Protein AF-A0A0M8U5S6-F1 (afdb_monomer_lite)

Radius of gyration: 46.28 Å; chains: 1; bounding box: 112×30×116 Å

pLDDT: mean 74.22, std 9.89, range [42.56, 90.75]

Secondary structure (DSSP, 8-state):
---SSHHHHHHHHHHHHHHHHHHHHHHHHHHHHHHHHHHHHHHHHHHHHHHHHHHHHHHHHHHHHHHHHHHHHHHHHHHHHHHHHHHHHHHHHHHHHHHHHHTTS---HHHHHHHHHHHHHHHHHHHHHHHHHHHHS-HHHHHHHHHHHHHHHHHHHHHHHHHHHTT-

Foldseek 3Di:
DDDDDPVVVVVVVVVVCCVPVVVVVVVVVVVVVVVVVVVVVVVVVVVVVVVVVVVVVVVVVVVVVVVVVVVVVLVVLLVVLVVQLVVLLVQLVVLLVVLVVCLVDPDDPVRLVVSLVSNVVSLVSNVVSLVSCVVSNDPVVSVVSVVSSVVSVVSSVVSNVVSVVVVD

Sequence (168 aa):
MTSMDFEGIGALSAAVVAAVAIPASVLVGRWQMKAALRTAEATSEAGLAQAESAYRAALDAVRAQANAAHLQWRRGIQRDAYASFLLAANRVQELGEGFVRDNESDLSPETIRAGKNALDDALVSLKAAQTVIELEGPDDVAAPAAGMTDAAQMIGYQLGKQATYERA

Structure (mmCIF, N/CA/C/O backbone):
data_AF-A0A0M8U5S6-F1
#
_entry.id   AF-A0A0M8U5S6-F1
#
loop_
_atom_site.group_PDB
_atom_site.id
_atom_site.type_symbol
_atom_site.label_atom_id
_atom_site.label_alt_id
_atom_site.label_comp_id
_atom_site.label_asym_id
_atom_site.label_entity_id
_atom_site.label_seq_id
_atom_site.pdbx_PDB_ins_code
_atom_site.Cartn_x
_atom_site.Cartn_y
_atom_site.Cartn_z
_atom_site.occupancy
_atom_site.B_iso_or_equiv
_atom_site.auth_seq_id
_atom_site.auth_comp_id
_atom_site.auth_asym_id
_atom_site.auth_atom_id
_atom_site.pdbx_PDB_model_num
ATOM 1 N N . MET A 1 1 ? 80.804 19.196 -73.120 1.00 42.56 1 MET A N 1
ATOM 2 C CA . MET A 1 1 ? 79.809 19.405 -72.047 1.00 42.56 1 MET A CA 1
ATOM 3 C C . MET A 1 1 ? 78.539 18.685 -72.453 1.00 42.56 1 MET A C 1
ATOM 5 O O . MET A 1 1 ? 77.875 19.097 -73.388 1.00 42.56 1 MET A O 1
ATOM 9 N N . THR A 1 2 ? 78.311 17.532 -71.836 1.00 53.59 2 THR A N 1
ATOM 10 C CA . THR A 1 2 ? 77.224 16.577 -72.081 1.00 53.59 2 THR A CA 1
ATOM 11 C C . THR A 1 2 ? 75.973 17.008 -71.315 1.00 53.59 2 THR A C 1
ATOM 13 O O . THR A 1 2 ? 75.875 16.720 -70.125 1.00 53.59 2 THR A O 1
ATOM 16 N N . SER A 1 3 ? 75.042 17.723 -71.952 1.00 53.41 3 SER A N 1
ATOM 17 C CA . SER A 1 3 ? 73.782 18.125 -71.296 1.00 53.41 3 SER A CA 1
ATOM 18 C C . SER A 1 3 ? 72.509 17.785 -72.077 1.00 53.41 3 SER A C 1
ATOM 20 O O . SER A 1 3 ? 71.466 18.361 -71.800 1.00 53.41 3 SER A O 1
ATOM 22 N N . MET A 1 4 ? 72.550 16.848 -73.022 1.00 56.19 4 MET A N 1
ATOM 23 C CA . MET A 1 4 ? 71.335 16.348 -73.674 1.00 56.19 4 MET A CA 1
ATOM 24 C C . MET A 1 4 ? 71.328 14.818 -73.650 1.00 56.19 4 MET A C 1
ATOM 26 O O . MET A 1 4 ? 72.192 14.206 -74.270 1.00 56.19 4 MET A O 1
ATOM 30 N N . ASP A 1 5 ? 70.437 14.261 -72.805 1.00 56.31 5 ASP A N 1
ATOM 31 C CA . ASP A 1 5 ? 69.574 13.074 -73.049 1.00 56.31 5 ASP A CA 1
ATOM 32 C C . ASP A 1 5 ? 69.134 12.284 -71.796 1.00 56.31 5 ASP A C 1
ATOM 34 O O . ASP A 1 5 ? 68.377 11.325 -71.903 1.00 56.31 5 ASP A O 1
ATOM 38 N N . PHE A 1 6 ? 69.475 12.718 -70.579 1.00 53.69 6 PHE A N 1
ATOM 39 C CA . PHE A 1 6 ? 68.838 12.174 -69.361 1.00 53.69 6 PHE A CA 1
ATOM 40 C C . PHE A 1 6 ? 67.554 12.918 -68.975 1.00 53.69 6 PHE A C 1
ATOM 42 O O . PHE A 1 6 ? 66.635 12.332 -68.406 1.00 53.69 6 PHE A O 1
ATOM 49 N N . GLU A 1 7 ? 67.460 14.195 -69.343 1.00 57.41 7 GLU A N 1
ATOM 50 C CA . GLU A 1 7 ? 66.312 15.054 -69.047 1.00 57.41 7 GLU A CA 1
ATOM 51 C C . GLU A 1 7 ? 65.086 14.686 -69.905 1.00 57.41 7 GLU A C 1
ATOM 53 O O . GLU A 1 7 ? 63.973 14.620 -69.392 1.00 57.41 7 GLU A O 1
ATOM 58 N N . GLY A 1 8 ? 65.290 14.318 -71.179 1.00 57.50 8 GLY A N 1
ATOM 59 C CA . GLY A 1 8 ? 64.224 13.859 -72.081 1.00 57.50 8 GLY A CA 1
ATOM 60 C C . GLY A 1 8 ? 63.677 12.466 -71.741 1.00 57.50 8 GLY A C 1
ATOM 61 O O . GLY A 1 8 ? 62.464 12.267 -71.737 1.00 57.50 8 GLY A O 1
ATOM 62 N N . ILE A 1 9 ? 64.544 11.507 -71.388 1.00 60.16 9 ILE A N 1
ATOM 63 C CA . ILE A 1 9 ? 64.134 10.152 -70.965 1.00 60.16 9 ILE A CA 1
ATOM 64 C C . ILE A 1 9 ? 63.474 10.192 -69.575 1.00 60.16 9 ILE A C 1
ATOM 66 O O . ILE A 1 9 ? 62.472 9.508 -69.335 1.00 60.16 9 ILE A O 1
ATOM 70 N N . GLY A 1 10 ? 63.979 11.039 -68.672 1.00 61.59 10 GLY A N 1
ATOM 71 C CA . GLY A 1 10 ? 63.354 11.322 -67.379 1.00 61.59 10 GLY A CA 1
ATOM 72 C C . GLY A 1 10 ? 61.971 11.961 -67.528 1.00 61.59 10 GLY A C 1
ATOM 73 O O . GLY A 1 10 ? 61.021 11.522 -66.885 1.00 61.59 10 GLY A O 1
ATOM 74 N N . ALA A 1 11 ? 61.817 12.925 -68.438 1.00 65.94 11 ALA A N 1
ATOM 75 C CA . ALA A 1 11 ? 60.528 13.551 -68.723 1.00 65.94 11 ALA A CA 1
ATOM 76 C C . ALA A 1 11 ? 59.522 12.572 -69.353 1.00 65.94 11 ALA A C 1
ATOM 78 O O . ALA A 1 11 ? 58.352 12.569 -68.972 1.00 65.94 11 ALA A O 1
ATOM 79 N N . LEU A 1 12 ? 59.963 11.705 -70.273 1.00 65.75 12 LEU A N 1
ATOM 80 C CA . LEU A 1 12 ? 59.086 10.734 -70.934 1.00 65.75 12 LEU A CA 1
ATOM 81 C C . LEU A 1 12 ? 58.602 9.644 -69.964 1.00 65.75 12 LEU A C 1
ATOM 83 O O . LEU A 1 12 ? 57.419 9.305 -69.939 1.00 65.75 12 LEU A O 1
ATOM 87 N N . SER A 1 13 ? 59.502 9.124 -69.125 1.00 65.25 13 SER A N 1
ATOM 88 C CA . SER A 1 13 ? 59.155 8.143 -68.088 1.00 65.25 13 SER A CA 1
ATOM 89 C C . SER A 1 13 ? 58.260 8.748 -67.002 1.00 65.25 13 SER A C 1
ATOM 91 O O . SER A 1 13 ? 57.258 8.135 -66.630 1.00 65.25 13 SER A O 1
ATOM 93 N N . ALA A 1 14 ? 58.537 9.980 -66.563 1.00 67.75 14 ALA A N 1
ATOM 94 C CA . ALA A 1 14 ? 57.676 10.712 -65.638 1.00 67.75 14 ALA A CA 1
ATOM 95 C C . ALA A 1 14 ? 56.281 10.980 -66.227 1.00 67.75 14 ALA A C 1
ATOM 97 O O . ALA A 1 14 ? 55.286 10.822 -65.523 1.00 67.75 14 ALA A O 1
ATOM 98 N N . ALA A 1 15 ? 56.185 11.318 -67.517 1.00 67.44 15 ALA A N 1
ATOM 99 C CA . ALA A 1 15 ? 54.909 11.541 -68.193 1.00 67.44 15 ALA A CA 1
ATOM 100 C C . ALA A 1 15 ? 54.061 10.263 -68.274 1.00 67.44 15 ALA A C 1
ATOM 102 O O . ALA A 1 15 ? 52.860 10.313 -68.017 1.00 67.44 15 ALA A O 1
ATOM 103 N N . VAL A 1 16 ? 54.669 9.108 -68.563 1.00 65.81 16 VAL A N 1
ATOM 104 C CA . VAL A 1 16 ? 53.962 7.815 -68.596 1.00 65.81 16 VAL A CA 1
ATOM 105 C C . VAL A 1 16 ? 53.507 7.395 -67.197 1.00 65.81 16 VAL A C 1
ATOM 107 O O . VAL A 1 16 ? 52.360 6.986 -67.018 1.00 65.81 16 VAL A O 1
ATOM 110 N N . VAL A 1 17 ? 54.368 7.541 -66.185 1.00 70.75 17 VAL A N 1
ATOM 111 C CA . VAL A 1 17 ? 54.007 7.236 -64.794 1.00 70.75 17 VAL A CA 1
ATOM 112 C C . VAL A 1 17 ? 52.894 8.162 -64.313 1.00 70.75 17 VAL A C 1
ATOM 114 O O . VAL A 1 17 ? 51.928 7.678 -63.734 1.00 70.75 17 VAL A O 1
ATOM 117 N N . ALA A 1 18 ? 52.959 9.463 -64.600 1.00 68.25 18 ALA A N 1
ATOM 118 C CA . ALA A 1 18 ? 51.895 10.405 -64.258 1.00 68.25 18 ALA A CA 1
ATOM 119 C C . ALA A 1 18 ? 50.582 10.077 -64.990 1.00 68.25 18 ALA A C 1
ATOM 121 O O . ALA A 1 18 ? 49.519 10.071 -64.368 1.00 68.25 18 ALA A O 1
ATOM 122 N N . ALA A 1 19 ? 50.651 9.723 -66.278 1.00 66.19 19 ALA A N 1
ATOM 123 C CA . ALA A 1 19 ? 49.487 9.355 -67.081 1.00 66.19 19 ALA A CA 1
ATOM 124 C C . ALA A 1 19 ? 48.769 8.096 -66.570 1.00 66.19 19 ALA A C 1
ATOM 126 O O . ALA A 1 19 ? 47.569 7.964 -66.788 1.00 66.19 19 ALA A O 1
ATOM 127 N N . VAL A 1 20 ? 49.463 7.192 -65.871 1.00 73.00 20 VAL A N 1
ATOM 128 C CA . VAL A 1 20 ? 48.866 5.975 -65.289 1.00 73.00 20 VAL A CA 1
ATOM 129 C C . VAL A 1 20 ? 48.524 6.155 -63.805 1.00 73.00 20 VAL A C 1
ATOM 131 O O . VAL A 1 20 ? 47.447 5.752 -63.363 1.00 73.00 20 VAL A O 1
ATOM 134 N N . ALA A 1 21 ? 49.396 6.797 -63.028 1.00 62.81 21 ALA A N 1
ATOM 135 C CA . ALA A 1 21 ? 49.229 6.976 -61.588 1.00 62.81 21 ALA A CA 1
ATOM 136 C C . ALA A 1 21 ? 48.090 7.944 -61.241 1.00 62.81 21 ALA A C 1
ATOM 138 O O . ALA A 1 21 ? 47.370 7.711 -60.268 1.00 62.81 21 ALA A O 1
ATOM 139 N N . ILE A 1 22 ? 47.875 9.000 -62.035 1.00 71.25 22 ILE A N 1
ATOM 140 C CA . ILE A 1 22 ? 46.788 9.959 -61.792 1.00 71.25 22 ILE A CA 1
ATOM 141 C C . ILE A 1 22 ? 45.413 9.285 -61.991 1.00 71.25 22 ILE A C 1
ATOM 143 O O . ILE A 1 22 ? 44.611 9.310 -61.057 1.00 71.25 22 ILE A O 1
ATOM 147 N N . PRO A 1 23 ? 45.116 8.591 -63.110 1.00 73.44 23 PRO A N 1
ATOM 148 C CA . PRO A 1 23 ? 43.849 7.870 -63.245 1.00 73.44 23 PRO A CA 1
ATOM 149 C C . PRO A 1 23 ? 43.681 6.737 -62.231 1.00 73.44 23 PRO A C 1
ATOM 151 O O . PRO A 1 23 ? 42.589 6.563 -61.690 1.00 73.44 23 PRO A O 1
ATOM 154 N N . ALA A 1 24 ? 44.751 5.986 -61.940 1.00 70.81 24 ALA A N 1
ATOM 155 C CA . ALA A 1 24 ? 44.702 4.888 -60.978 1.00 70.81 24 AL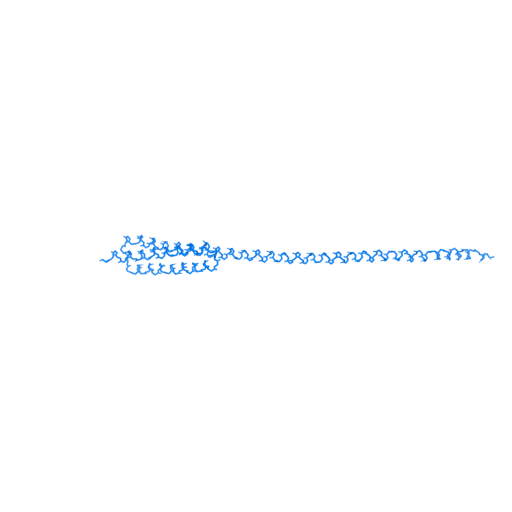A A CA 1
ATOM 156 C C . ALA A 1 24 ? 44.387 5.384 -59.555 1.00 70.81 24 ALA A C 1
ATOM 158 O O . ALA A 1 24 ? 43.527 4.814 -58.884 1.00 70.81 24 ALA A O 1
ATOM 159 N N . SER A 1 25 ? 45.017 6.476 -59.111 1.00 69.56 25 SER A N 1
ATOM 160 C CA . SER A 1 25 ? 44.760 7.072 -57.792 1.00 69.56 25 SER A CA 1
ATOM 161 C C . SER A 1 25 ? 43.354 7.667 -57.676 1.00 69.56 25 SER A C 1
ATOM 163 O O . SER A 1 25 ? 42.696 7.472 -56.654 1.00 69.56 25 SER A O 1
ATOM 165 N N . VAL A 1 26 ? 42.831 8.293 -58.737 1.00 81.44 26 VAL A N 1
ATOM 166 C CA . VAL A 1 26 ? 41.433 8.756 -58.784 1.00 81.44 26 VAL A CA 1
ATOM 167 C C . VAL A 1 26 ? 40.457 7.581 -58.687 1.00 81.44 26 VAL A C 1
ATOM 169 O O . VAL A 1 26 ? 39.461 7.664 -57.965 1.00 81.44 26 VAL A O 1
ATOM 172 N N . LEU A 1 27 ? 40.732 6.468 -59.375 1.00 78.31 27 LEU A N 1
ATOM 173 C CA . LEU A 1 27 ? 39.882 5.279 -59.316 1.00 78.31 27 LEU A CA 1
ATOM 174 C C . LEU A 1 27 ? 39.862 4.688 -57.900 1.00 78.31 27 LEU A C 1
ATOM 176 O O . LEU A 1 27 ? 38.785 4.473 -57.344 1.00 78.31 27 LEU A O 1
ATOM 180 N N . VAL A 1 28 ? 41.035 4.493 -57.292 1.00 78.31 28 VAL A N 1
ATOM 181 C CA . VAL A 1 28 ? 41.163 3.980 -55.919 1.00 78.31 28 VAL A CA 1
ATOM 182 C C . VAL A 1 28 ? 40.468 4.910 -54.921 1.00 78.31 28 VAL A C 1
ATOM 184 O O . VAL A 1 28 ? 39.687 4.434 -54.096 1.00 78.31 28 VAL A O 1
ATOM 187 N N . GLY A 1 29 ? 40.651 6.228 -55.047 1.00 74.56 29 GLY A N 1
ATOM 188 C CA . GLY A 1 29 ? 39.980 7.219 -54.203 1.00 74.56 29 GLY A CA 1
ATOM 189 C C . GLY A 1 29 ? 38.452 7.151 -54.303 1.00 74.56 29 GLY A C 1
ATOM 190 O O . GLY A 1 29 ? 37.761 7.173 -53.286 1.00 74.56 29 GLY A O 1
ATOM 191 N N . ARG A 1 30 ? 37.895 6.970 -55.510 1.00 80.56 30 ARG A N 1
ATOM 192 C CA . ARG A 1 30 ? 36.439 6.810 -55.700 1.00 80.56 30 ARG A CA 1
ATOM 193 C C . ARG A 1 30 ? 35.898 5.522 -55.084 1.00 80.56 30 ARG A C 1
ATOM 195 O O . ARG A 1 30 ? 34.789 5.526 -54.552 1.00 80.56 30 ARG A O 1
ATOM 202 N N . TRP A 1 31 ? 36.653 4.427 -55.146 1.00 81.31 31 TRP A N 1
ATOM 203 C CA . TRP A 1 31 ? 36.260 3.161 -54.520 1.00 81.31 31 TRP A CA 1
ATOM 204 C C . TRP A 1 31 ? 36.303 3.244 -52.994 1.00 81.31 31 TRP A C 1
ATOM 206 O O . TRP A 1 31 ? 35.348 2.821 -52.344 1.00 81.31 31 TRP A O 1
ATOM 216 N N . GLN A 1 32 ? 37.349 3.853 -52.429 1.00 81.31 32 GLN A N 1
ATOM 217 C CA . GLN A 1 32 ? 37.454 4.102 -50.989 1.00 81.31 32 GLN A CA 1
ATOM 218 C C . GLN A 1 32 ? 36.338 5.026 -50.492 1.00 81.31 32 GLN A C 1
ATOM 220 O O . GLN A 1 32 ? 35.706 4.721 -49.486 1.00 81.31 32 GLN A O 1
ATOM 225 N N . MET A 1 33 ? 36.017 6.092 -51.231 1.00 76.75 33 MET A N 1
ATOM 226 C CA . MET A 1 33 ? 34.910 6.991 -50.893 1.00 76.75 33 MET A CA 1
ATOM 227 C C . MET A 1 33 ? 33.554 6.275 -50.945 1.00 76.75 33 MET A C 1
ATOM 229 O O . MET A 1 33 ? 32.739 6.432 -50.042 1.00 76.75 33 MET A O 1
ATOM 233 N N . LYS A 1 34 ? 33.311 5.434 -51.958 1.00 79.94 34 LYS A N 1
ATOM 234 C CA . LYS A 1 34 ? 32.073 4.646 -52.060 1.00 79.94 34 LYS A CA 1
ATOM 235 C C . LYS A 1 34 ? 31.950 3.610 -50.939 1.00 79.94 34 LYS A C 1
ATOM 237 O O . LYS A 1 34 ? 30.849 3.380 -50.445 1.00 79.94 34 LYS A O 1
ATOM 242 N N . ALA A 1 35 ? 33.059 2.987 -50.543 1.00 80.56 35 ALA A N 1
ATOM 243 C CA . ALA A 1 35 ? 33.095 2.083 -49.399 1.00 80.56 35 ALA A CA 1
ATOM 244 C C . ALA A 1 35 ? 32.828 2.837 -48.088 1.00 80.56 35 ALA A C 1
ATOM 246 O O . ALA A 1 35 ? 31.987 2.405 -47.310 1.00 80.56 35 ALA A O 1
ATOM 247 N N . ALA A 1 36 ? 33.459 3.998 -47.888 1.00 74.81 36 ALA A N 1
ATOM 248 C CA . ALA A 1 36 ? 33.246 4.842 -46.716 1.00 74.81 36 ALA A CA 1
ATOM 249 C C . ALA A 1 36 ? 31.793 5.330 -46.600 1.00 74.81 36 ALA A C 1
ATOM 251 O O . ALA A 1 36 ? 31.233 5.277 -45.510 1.00 74.81 36 ALA A O 1
ATOM 252 N N . LEU A 1 37 ? 31.162 5.732 -47.710 1.00 78.81 37 LEU A N 1
ATOM 253 C CA . LEU A 1 37 ? 29.751 6.135 -47.730 1.00 78.81 37 LEU A CA 1
ATOM 254 C C . LEU A 1 37 ? 28.821 4.985 -47.336 1.00 78.81 37 LEU A C 1
ATOM 256 O O . LEU A 1 37 ? 27.972 5.169 -46.475 1.00 78.81 37 LEU A O 1
ATOM 260 N N . ARG A 1 38 ? 29.032 3.781 -47.883 1.00 82.38 38 ARG A N 1
ATOM 261 C CA . ARG A 1 38 ? 28.237 2.596 -47.513 1.00 82.38 38 ARG A CA 1
ATOM 262 C C . ARG A 1 38 ? 28.405 2.215 -46.046 1.00 82.38 38 ARG A C 1
ATOM 264 O O . ARG A 1 38 ? 27.433 1.864 -45.389 1.00 82.38 38 ARG A O 1
ATOM 271 N N . THR A 1 39 ? 29.631 2.282 -45.528 1.00 81.94 39 THR A N 1
ATOM 272 C CA . THR A 1 39 ? 29.897 2.025 -44.109 1.00 81.94 39 THR A CA 1
ATOM 273 C C . THR A 1 39 ? 29.246 3.091 -43.229 1.00 81.94 39 THR A C 1
ATOM 275 O O . THR A 1 39 ? 28.682 2.753 -42.191 1.00 81.94 39 THR A O 1
ATOM 278 N N . ALA A 1 40 ? 29.277 4.362 -43.637 1.00 73.88 40 ALA A N 1
ATOM 279 C CA . ALA A 1 40 ? 28.633 5.454 -42.912 1.00 73.88 40 ALA A CA 1
ATOM 280 C C . ALA A 1 40 ? 27.101 5.326 -42.910 1.00 73.88 40 ALA A C 1
ATOM 282 O O . ALA A 1 40 ? 26.491 5.485 -41.858 1.00 73.88 40 ALA A O 1
ATOM 283 N N . GLU A 1 41 ? 26.490 4.974 -44.045 1.00 81.38 41 GLU A N 1
ATOM 284 C CA . GLU A 1 41 ? 25.052 4.689 -44.156 1.00 81.38 41 GLU A CA 1
ATOM 285 C C . GLU A 1 41 ? 24.651 3.520 -43.249 1.00 81.38 41 GLU A C 1
ATOM 287 O O . GLU A 1 41 ? 23.782 3.684 -42.397 1.00 81.38 41 GLU A O 1
ATOM 292 N N . ALA A 1 42 ? 25.356 2.386 -43.331 1.00 82.38 42 ALA A N 1
ATOM 293 C CA . ALA A 1 42 ? 25.088 1.222 -42.484 1.00 82.38 42 ALA A CA 1
ATOM 294 C C . ALA A 1 42 ? 25.275 1.521 -40.984 1.00 82.38 42 ALA A C 1
ATOM 296 O O . ALA A 1 42 ? 24.510 1.040 -40.151 1.00 82.38 42 ALA A O 1
ATOM 297 N N . THR A 1 43 ? 26.270 2.339 -40.625 1.00 81.56 43 THR A N 1
ATOM 298 C CA . THR A 1 43 ? 26.498 2.760 -39.231 1.00 81.56 43 THR A CA 1
ATOM 299 C C . THR A 1 43 ? 25.409 3.717 -38.753 1.00 81.56 43 THR A C 1
ATOM 301 O O . THR A 1 43 ? 24.976 3.625 -37.608 1.00 81.56 43 THR A O 1
ATOM 304 N N . SER A 1 44 ? 24.942 4.615 -39.621 1.00 72.44 44 SER A N 1
ATOM 305 C CA . SER A 1 44 ? 23.841 5.534 -39.330 1.00 72.44 44 SER A CA 1
ATOM 306 C C . SER A 1 44 ? 22.535 4.772 -39.099 1.00 72.44 44 SER A C 1
ATOM 308 O O . SER A 1 44 ? 21.875 4.976 -38.083 1.00 72.44 44 SER A O 1
ATOM 310 N N . GLU A 1 45 ? 22.195 3.833 -39.985 1.00 87.12 45 GLU A N 1
ATOM 311 C CA . 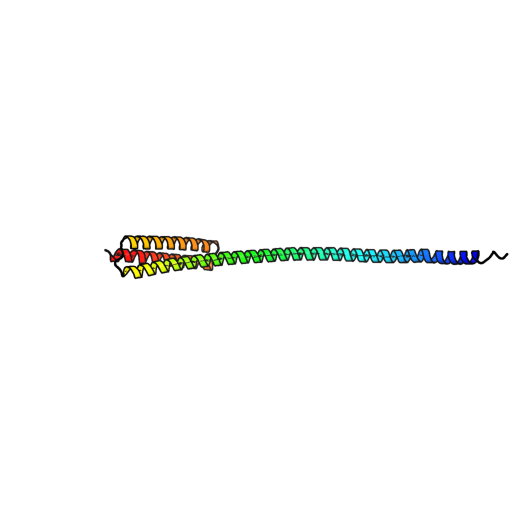GLU A 1 45 ? 21.016 2.971 -39.838 1.00 87.12 45 GLU A CA 1
ATOM 312 C C . GLU A 1 45 ? 21.089 2.115 -38.569 1.00 87.12 45 GLU A C 1
ATOM 314 O O . GLU A 1 45 ? 20.133 2.076 -37.793 1.00 87.12 45 GLU A O 1
ATOM 319 N N . ALA A 1 46 ? 22.241 1.489 -38.303 1.00 83.56 46 ALA A N 1
ATOM 320 C CA . ALA A 1 46 ? 22.458 0.726 -37.076 1.00 83.56 46 ALA A CA 1
ATOM 321 C C . ALA A 1 46 ? 22.358 1.608 -35.820 1.00 83.56 46 ALA A C 1
ATOM 323 O O . ALA A 1 46 ? 21.768 1.193 -34.823 1.00 83.56 46 ALA A O 1
ATOM 324 N N . GLY A 1 47 ? 22.879 2.838 -35.870 1.00 76.38 47 GLY A N 1
ATOM 325 C CA . GLY A 1 47 ? 22.794 3.809 -34.781 1.00 76.38 47 GLY A CA 1
ATOM 326 C C . GLY A 1 47 ? 21.360 4.258 -34.496 1.00 76.38 47 GLY A C 1
ATOM 327 O O . GLY A 1 47 ? 20.962 4.328 -33.334 1.00 76.38 47 GLY A O 1
ATOM 328 N N . LEU A 1 48 ? 20.558 4.497 -35.538 1.00 82.75 48 LEU A N 1
ATOM 329 C CA . LEU A 1 48 ? 19.136 4.824 -35.401 1.00 82.75 48 LEU A CA 1
ATOM 330 C C . LEU A 1 48 ? 18.342 3.649 -34.821 1.00 82.75 48 LEU A C 1
ATOM 332 O O . LEU A 1 48 ? 17.574 3.843 -33.879 1.00 82.75 48 LEU A O 1
ATOM 336 N N . ALA A 1 49 ? 18.575 2.430 -35.314 1.00 85.50 49 ALA A N 1
ATOM 337 C CA . ALA A 1 49 ? 17.937 1.226 -34.783 1.00 85.50 49 ALA A CA 1
ATOM 338 C C . ALA A 1 49 ? 18.323 0.971 -33.315 1.00 85.50 49 ALA A C 1
ATOM 340 O O . ALA A 1 49 ? 17.474 0.631 -32.487 1.00 85.50 49 ALA A O 1
ATOM 341 N N . GLN A 1 50 ? 19.592 1.191 -32.959 1.00 78.00 50 GLN A N 1
ATOM 342 C CA . GLN A 1 50 ? 20.064 1.095 -31.581 1.00 78.00 50 GLN A CA 1
ATOM 343 C C . GLN A 1 50 ? 19.401 2.153 -30.691 1.00 78.00 50 GLN A C 1
ATOM 345 O O . GLN A 1 50 ? 18.917 1.809 -29.612 1.00 78.00 50 GLN A O 1
ATOM 350 N N . ALA A 1 51 ? 19.325 3.409 -31.135 1.00 68.38 51 ALA A N 1
ATOM 351 C CA . ALA A 1 51 ? 18.668 4.482 -30.394 1.00 68.38 51 ALA A CA 1
ATOM 352 C C . ALA A 1 51 ? 17.172 4.203 -30.183 1.00 68.38 51 ALA A C 1
ATOM 354 O O . ALA A 1 51 ? 16.667 4.368 -29.073 1.00 68.38 51 ALA A O 1
ATOM 355 N N . GLU A 1 52 ? 16.475 3.714 -31.210 1.00 76.75 52 GLU A N 1
ATOM 356 C CA . GLU A 1 52 ? 15.072 3.317 -31.104 1.00 76.75 52 GLU A CA 1
ATOM 357 C C . GLU A 1 52 ? 14.887 2.155 -30.118 1.00 76.75 52 GLU A C 1
ATOM 359 O O . GLU A 1 52 ? 13.999 2.200 -29.264 1.00 76.75 52 GLU A O 1
ATOM 364 N N . SER A 1 53 ? 15.749 1.136 -30.183 1.00 79.56 53 SER A N 1
ATOM 365 C CA . SER A 1 53 ? 15.707 0.004 -29.252 1.00 79.56 53 SER A CA 1
ATOM 366 C C . SER A 1 53 ? 15.956 0.439 -27.805 1.00 79.56 53 SER A C 1
ATOM 368 O O . SER A 1 53 ? 15.222 0.031 -26.907 1.00 79.56 53 SER A O 1
ATOM 370 N N . ALA A 1 54 ? 16.928 1.327 -27.581 1.00 72.31 54 ALA A N 1
ATOM 371 C CA . ALA A 1 54 ? 17.260 1.858 -26.267 1.00 72.31 54 ALA A CA 1
ATOM 372 C C . ALA A 1 54 ? 16.122 2.725 -25.716 1.00 72.31 54 ALA A C 1
ATOM 374 O O . ALA A 1 54 ? 15.775 2.619 -24.541 1.00 72.31 54 ALA A O 1
ATOM 375 N N . TYR A 1 55 ? 15.498 3.538 -26.569 1.00 69.12 55 TYR A N 1
ATOM 376 C CA . TYR A 1 55 ? 14.344 4.348 -26.200 1.00 69.12 55 TYR A CA 1
ATOM 377 C C . TYR A 1 55 ? 13.138 3.484 -25.811 1.00 69.12 55 TYR A C 1
ATOM 379 O O . TYR A 1 55 ? 12.526 3.712 -24.767 1.00 69.12 55 TYR A O 1
ATOM 387 N N . ARG A 1 56 ? 12.823 2.450 -26.601 1.00 78.81 56 ARG A N 1
ATOM 388 C CA . ARG A 1 56 ? 11.750 1.494 -26.282 1.00 78.81 56 ARG A CA 1
ATOM 389 C C . ARG A 1 56 ? 12.033 0.749 -24.979 1.00 78.81 56 ARG A C 1
ATOM 391 O O . ARG A 1 56 ? 11.165 0.707 -24.115 1.00 78.81 56 ARG A O 1
ATOM 398 N N . ALA A 1 57 ? 13.257 0.256 -24.798 1.00 85.69 57 ALA A N 1
ATOM 399 C CA . ALA A 1 57 ? 13.670 -0.406 -23.564 1.00 85.69 57 ALA A CA 1
ATOM 400 C C . ALA A 1 57 ? 13.551 0.522 -22.343 1.00 85.69 57 ALA A C 1
ATOM 402 O O . ALA A 1 57 ? 13.086 0.092 -21.289 1.00 85.69 57 ALA A O 1
ATOM 403 N N . ALA A 1 58 ? 13.911 1.802 -22.481 1.00 66.31 58 ALA A N 1
ATOM 404 C CA . ALA A 1 58 ? 13.748 2.790 -21.419 1.00 66.31 58 ALA A CA 1
ATOM 405 C C . ALA A 1 58 ? 12.267 3.038 -21.085 1.00 66.31 58 ALA A C 1
ATOM 407 O O . ALA A 1 58 ? 11.903 3.075 -19.911 1.00 66.31 58 ALA A O 1
ATOM 408 N N . LEU A 1 59 ? 11.397 3.158 -22.093 1.00 77.00 59 LEU A N 1
ATOM 409 C CA . LEU A 1 59 ? 9.953 3.293 -21.879 1.00 77.00 59 LEU A CA 1
ATOM 410 C C . LEU A 1 59 ? 9.350 2.065 -21.193 1.00 77.00 59 LEU A C 1
ATOM 412 O O . LEU A 1 59 ? 8.550 2.210 -20.267 1.00 77.00 59 LEU A O 1
ATOM 416 N N . ASP A 1 60 ? 9.737 0.866 -21.620 1.00 90.75 60 ASP A N 1
ATOM 417 C CA . ASP A 1 60 ? 9.258 -0.378 -21.022 1.00 90.75 60 ASP A CA 1
ATOM 418 C C . ASP A 1 60 ? 9.750 -0.527 -19.581 1.00 90.75 60 ASP A C 1
ATOM 420 O O . ASP A 1 60 ? 8.968 -0.899 -18.704 1.00 90.75 60 ASP A O 1
ATOM 424 N N . ALA A 1 61 ? 10.997 -0.140 -19.297 1.00 80.88 61 ALA A N 1
ATOM 425 C CA . ALA A 1 61 ? 11.530 -0.103 -17.939 1.00 80.88 61 ALA A CA 1
ATOM 426 C C . ALA A 1 61 ? 10.748 0.870 -17.041 1.00 80.88 61 ALA A C 1
ATOM 428 O O . ALA A 1 61 ? 10.365 0.502 -15.931 1.00 80.88 61 ALA A O 1
ATOM 429 N N . VAL A 1 62 ? 10.437 2.078 -17.528 1.00 70.75 62 VAL A N 1
ATOM 430 C CA . VAL A 1 62 ? 9.631 3.061 -16.782 1.00 70.75 62 VAL A CA 1
ATOM 431 C C . VAL A 1 62 ? 8.219 2.537 -16.523 1.00 70.75 62 VAL A C 1
ATOM 433 O O . VAL A 1 62 ? 7.716 2.656 -15.406 1.00 70.75 62 VAL A O 1
ATOM 436 N N . ARG A 1 63 ? 7.577 1.910 -17.516 1.00 78.25 63 ARG A N 1
ATOM 437 C CA . ARG A 1 63 ? 6.248 1.297 -17.353 1.00 78.25 63 ARG A CA 1
ATOM 438 C C . ARG A 1 63 ? 6.271 0.163 -16.335 1.00 78.25 63 ARG A C 1
ATOM 440 O O . ARG A 1 63 ? 5.414 0.117 -15.455 1.00 78.25 63 ARG A O 1
ATOM 447 N N . ALA A 1 64 ? 7.256 -0.727 -16.425 1.00 87.44 64 ALA A N 1
ATOM 448 C CA . ALA A 1 64 ? 7.429 -1.818 -15.474 1.00 87.44 64 ALA A CA 1
ATOM 449 C C . ALA A 1 64 ? 7.654 -1.285 -14.052 1.00 87.44 64 ALA A C 1
ATOM 451 O O . ALA A 1 64 ? 7.025 -1.766 -13.110 1.00 87.44 64 ALA A O 1
ATOM 452 N N . GLN A 1 65 ? 8.481 -0.247 -13.901 1.00 75.69 65 GLN A N 1
ATOM 453 C CA . GLN A 1 65 ? 8.739 0.401 -12.619 1.00 75.69 65 GLN A CA 1
ATOM 454 C C . GLN A 1 65 ? 7.485 1.077 -12.049 1.00 75.69 65 GLN A C 1
ATOM 456 O O . GLN A 1 65 ? 7.187 0.898 -10.869 1.00 75.69 65 GLN A O 1
ATOM 461 N N . ALA A 1 66 ? 6.724 1.807 -12.867 1.00 64.19 66 ALA A N 1
ATOM 462 C CA . ALA A 1 66 ? 5.481 2.451 -12.445 1.00 64.19 66 ALA A CA 1
ATOM 463 C C . ALA A 1 66 ? 4.432 1.421 -11.999 1.00 64.19 66 ALA A C 1
ATOM 465 O O . ALA A 1 66 ? 3.814 1.580 -10.948 1.00 64.19 66 ALA A O 1
ATOM 466 N N . ASN A 1 67 ? 4.288 0.323 -12.746 1.00 82.06 67 ASN A N 1
ATOM 467 C CA . ASN A 1 67 ? 3.396 -0.776 -12.383 1.00 82.06 67 ASN A CA 1
ATOM 468 C C . ASN A 1 67 ? 3.832 -1.452 -11.077 1.00 82.06 67 ASN A C 1
ATOM 470 O O . ASN A 1 67 ? 3.004 -1.696 -10.200 1.00 82.06 67 ASN A O 1
ATOM 474 N N . ALA A 1 68 ? 5.130 -1.721 -10.911 1.00 83.00 68 ALA A N 1
ATOM 475 C CA . ALA A 1 68 ? 5.666 -2.300 -9.683 1.00 83.00 68 ALA A CA 1
ATOM 476 C C . ALA A 1 68 ? 5.441 -1.380 -8.470 1.00 83.00 68 ALA A C 1
ATOM 478 O O . ALA A 1 68 ? 4.999 -1.855 -7.422 1.00 83.00 68 ALA A O 1
ATOM 479 N N . ALA A 1 69 ? 5.675 -0.073 -8.627 1.00 72.56 69 ALA A N 1
ATOM 480 C CA . ALA A 1 69 ? 5.430 0.931 -7.595 1.00 72.56 69 ALA A CA 1
ATOM 481 C C . ALA A 1 69 ? 3.940 1.024 -7.235 1.00 72.56 69 ALA A C 1
ATOM 483 O O . ALA A 1 69 ? 3.595 1.028 -6.056 1.00 72.56 69 ALA A O 1
ATOM 484 N N . HIS A 1 70 ? 3.052 1.019 -8.232 1.00 73.00 70 HIS A N 1
ATOM 485 C CA . HIS A 1 70 ? 1.607 1.030 -8.013 1.00 73.00 70 HIS A CA 1
ATOM 486 C C . HIS A 1 70 ? 1.131 -0.218 -7.256 1.00 73.00 70 HIS A C 1
ATOM 488 O O . HIS A 1 70 ? 0.392 -0.110 -6.278 1.00 73.00 70 HIS A O 1
ATOM 494 N N . LEU A 1 71 ? 1.602 -1.408 -7.643 1.00 85.88 71 LEU A N 1
ATOM 495 C CA . LEU A 1 71 ? 1.288 -2.651 -6.934 1.00 85.88 71 LEU A CA 1
ATOM 496 C C . LEU A 1 71 ? 1.839 -2.655 -5.504 1.00 85.88 71 LEU A C 1
ATOM 498 O O . LEU A 1 71 ? 1.177 -3.144 -4.592 1.00 85.88 71 LEU A O 1
ATOM 502 N N . GLN A 1 72 ? 3.041 -2.116 -5.288 1.00 80.44 72 GLN A N 1
ATOM 503 C CA . GLN A 1 72 ? 3.616 -1.983 -3.951 1.00 80.44 72 GLN A CA 1
ATOM 504 C C . GLN A 1 72 ? 2.811 -1.016 -3.079 1.00 80.44 72 GLN A C 1
ATOM 506 O O . GLN A 1 72 ? 2.550 -1.336 -1.922 1.00 80.44 72 GLN A O 1
ATOM 511 N N . TRP A 1 73 ? 2.393 0.124 -3.630 1.00 72.19 73 TRP A N 1
ATOM 512 C CA . TRP A 1 73 ? 1.542 1.094 -2.945 1.00 72.19 73 TRP A CA 1
ATOM 513 C C . TRP A 1 73 ? 0.199 0.475 -2.546 1.00 72.19 73 TRP A C 1
ATOM 515 O O . TRP A 1 73 ? -0.169 0.540 -1.375 1.00 72.19 73 TRP A O 1
ATOM 525 N N . ARG A 1 74 ? -0.462 -0.243 -3.467 1.00 83.62 74 ARG A N 1
ATOM 526 C CA . ARG A 1 74 ? -1.699 -0.983 -3.168 1.00 83.62 74 ARG A CA 1
ATOM 527 C C . ARG A 1 74 ? -1.512 -2.010 -2.052 1.00 83.62 74 ARG A C 1
ATOM 529 O O . ARG A 1 74 ? -2.315 -2.050 -1.128 1.00 83.62 74 ARG A O 1
ATOM 536 N N . ARG A 1 75 ? -0.440 -2.811 -2.097 1.00 83.75 75 ARG A N 1
ATOM 537 C CA . ARG A 1 75 ? -0.133 -3.775 -1.021 1.00 83.75 75 ARG A CA 1
ATOM 538 C C . ARG A 1 75 ? 0.114 -3.087 0.322 1.00 83.75 75 ARG A C 1
ATOM 540 O O . ARG A 1 75 ? -0.278 -3.630 1.348 1.00 83.75 75 ARG A O 1
ATOM 547 N N . GLY A 1 76 ? 0.768 -1.925 0.316 1.00 83.31 76 GLY A N 1
ATOM 548 C CA . GLY A 1 76 ? 0.987 -1.115 1.515 1.00 83.31 76 GLY A CA 1
ATOM 549 C C . GLY A 1 76 ? -0.332 -0.666 2.138 1.00 83.31 76 GLY A C 1
ATOM 550 O O . GLY A 1 76 ? -0.587 -0.987 3.293 1.00 83.31 76 GLY A O 1
ATOM 551 N N . ILE A 1 77 ? -1.199 -0.029 1.344 1.00 77.38 77 ILE A N 1
ATOM 552 C CA . ILE A 1 77 ? -2.525 0.429 1.788 1.00 77.38 77 ILE A CA 1
ATOM 553 C C . ILE A 1 77 ? -3.356 -0.725 2.339 1.00 77.38 77 ILE A C 1
ATOM 555 O O . ILE A 1 77 ? -3.888 -0.619 3.439 1.00 77.38 77 ILE A O 1
ATOM 559 N N . GLN A 1 78 ? -3.427 -1.846 1.619 1.00 83.06 78 GLN A N 1
ATOM 560 C CA . GLN A 1 78 ? -4.198 -3.008 2.064 1.00 83.06 78 GLN A CA 1
ATOM 561 C C . GLN A 1 78 ? -3.677 -3.567 3.3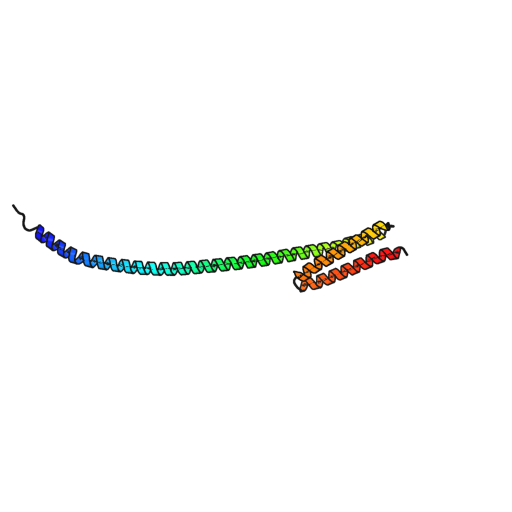85 1.00 83.06 78 GLN A C 1
ATOM 563 O O . GLN A 1 78 ? -4.456 -3.833 4.295 1.00 83.06 78 GLN A O 1
ATOM 568 N N . ARG A 1 79 ? -2.355 -3.712 3.525 1.00 83.69 79 ARG A N 1
ATOM 569 C CA . ARG A 1 79 ? -1.754 -4.199 4.769 1.00 83.69 79 ARG A CA 1
ATOM 570 C C . ARG A 1 79 ? -2.062 -3.266 5.939 1.00 83.69 79 ARG A C 1
ATOM 572 O O . ARG A 1 79 ? -2.401 -3.748 7.015 1.00 83.69 79 ARG A O 1
ATOM 579 N N . ASP A 1 80 ? -1.942 -1.960 5.734 1.00 85.31 80 ASP A N 1
ATOM 580 C CA . ASP A 1 80 ? -2.144 -0.976 6.794 1.00 85.31 80 ASP A CA 1
ATOM 581 C C . ASP A 1 80 ? -3.640 -0.868 7.172 1.00 85.31 80 ASP A C 1
ATOM 583 O O . ASP A 1 80 ? -3.973 -0.771 8.355 1.00 85.31 80 ASP A O 1
ATOM 587 N N . ALA A 1 81 ? -4.551 -0.996 6.198 1.00 80.69 81 ALA A N 1
ATOM 588 C CA . ALA A 1 81 ? -5.997 -1.087 6.420 1.00 80.69 81 ALA A CA 1
ATOM 589 C C . ALA A 1 81 ? -6.398 -2.367 7.176 1.00 80.69 81 ALA A C 1
ATOM 591 O O . ALA A 1 81 ? -7.182 -2.315 8.121 1.00 80.69 81 ALA A O 1
ATOM 592 N N . TYR A 1 82 ? -5.825 -3.520 6.823 1.00 83.00 82 TYR A N 1
ATOM 593 C CA . TYR A 1 82 ? -6.096 -4.773 7.534 1.00 83.00 82 TYR A CA 1
ATOM 594 C C . TYR A 1 82 ? -5.539 -4.754 8.954 1.00 83.00 82 TYR A C 1
ATOM 596 O O . TYR A 1 82 ? -6.208 -5.200 9.884 1.00 83.00 82 TYR A O 1
ATOM 604 N N . ALA A 1 83 ? -4.333 -4.216 9.144 1.00 86.81 83 ALA A N 1
ATOM 605 C CA . ALA A 1 83 ? -3.739 -4.083 10.467 1.00 86.81 83 ALA A CA 1
ATOM 606 C C . ALA A 1 83 ? -4.584 -3.173 11.370 1.00 86.81 83 ALA A C 1
ATOM 608 O O . ALA A 1 83 ? -4.857 -3.541 12.511 1.00 86.81 83 ALA A O 1
ATOM 609 N N . SER A 1 84 ? -5.034 -2.018 10.867 1.00 87.56 84 SER A N 1
ATOM 610 C CA . SER A 1 84 ? -5.866 -1.096 11.647 1.00 87.56 84 SER A CA 1
ATOM 611 C C . SER A 1 84 ? -7.218 -1.709 12.017 1.00 87.56 84 SER A C 1
ATOM 613 O O . SER A 1 84 ? -7.639 -1.598 13.168 1.00 87.56 84 SER A O 1
ATOM 615 N N . PHE A 1 85 ? -7.850 -2.435 11.093 1.00 85.44 85 PHE A N 1
ATOM 616 C CA . PHE A 1 85 ? -9.096 -3.150 11.354 1.00 85.44 85 PHE A CA 1
ATOM 617 C C . PHE A 1 85 ? -8.942 -4.244 12.411 1.00 85.44 85 PHE A C 1
ATOM 619 O O . PHE A 1 85 ? -9.714 -4.285 13.366 1.00 85.44 85 PHE A O 1
ATOM 626 N N . LEU A 1 86 ? -7.922 -5.101 12.290 1.00 84.38 86 LEU A N 1
ATOM 627 C CA . LEU A 1 86 ? -7.676 -6.170 13.263 1.00 84.38 86 LEU A CA 1
ATOM 628 C C . LEU A 1 86 ? -7.358 -5.614 14.656 1.00 84.38 86 LEU A C 1
ATOM 630 O O . LEU A 1 86 ? -7.847 -6.145 15.652 1.00 84.38 86 LEU A O 1
ATOM 634 N N . LEU A 1 87 ? -6.587 -4.526 14.736 1.00 88.69 87 LEU A N 1
ATOM 635 C CA . LEU A 1 87 ? -6.310 -3.844 16.002 1.00 88.69 87 LEU A CA 1
ATOM 636 C C . LEU A 1 87 ? -7.585 -3.260 16.622 1.00 88.69 87 LEU A C 1
ATOM 638 O O . LEU A 1 87 ? -7.797 -3.408 17.825 1.00 88.69 87 LEU A O 1
ATOM 642 N N . ALA A 1 88 ? -8.451 -2.637 15.819 1.00 82.62 88 ALA A N 1
ATOM 643 C CA . ALA A 1 88 ? -9.725 -2.107 16.295 1.00 82.62 88 ALA A CA 1
ATOM 644 C C . ALA A 1 88 ? -10.673 -3.223 16.769 1.00 82.62 88 ALA A C 1
ATOM 646 O O . ALA A 1 88 ? -11.300 -3.091 17.819 1.00 82.62 88 ALA A O 1
ATOM 647 N N . ALA A 1 89 ? -10.731 -4.346 16.048 1.00 76.56 89 ALA A N 1
ATOM 648 C CA . ALA A 1 89 ? -11.546 -5.500 16.424 1.00 76.56 89 ALA A CA 1
ATOM 649 C C . ALA A 1 89 ? -11.068 -6.108 17.750 1.00 76.56 89 ALA A C 1
ATOM 651 O O . ALA A 1 89 ? -11.869 -6.319 18.662 1.00 76.56 89 ALA A O 1
ATOM 652 N N . ASN A 1 90 ? -9.753 -6.303 17.892 1.00 83.94 90 ASN A N 1
ATOM 653 C CA . ASN A 1 90 ? -9.154 -6.779 19.135 1.00 83.94 90 ASN A CA 1
ATOM 654 C C . ASN A 1 90 ? -9.425 -5.813 20.298 1.00 83.94 90 ASN A C 1
ATOM 656 O O . ASN A 1 90 ? -9.735 -6.245 21.403 1.00 83.94 90 ASN A O 1
ATOM 660 N N . ARG A 1 91 ? -9.394 -4.497 20.052 1.00 85.62 91 ARG A N 1
ATOM 661 C CA . ARG A 1 91 ? -9.680 -3.500 21.089 1.00 85.62 91 ARG A CA 1
ATOM 662 C C . ARG A 1 91 ? -11.111 -3.591 21.621 1.00 85.62 91 ARG A C 1
ATOM 664 O O . ARG A 1 91 ? -11.312 -3.457 22.827 1.00 85.62 91 ARG A O 1
ATOM 671 N N . VAL A 1 92 ? -12.093 -3.819 20.748 1.00 77.44 92 VAL A N 1
ATOM 672 C CA . VAL A 1 92 ? -13.490 -4.044 21.158 1.00 77.44 92 VAL A CA 1
ATOM 673 C C . VAL A 1 92 ? -13.600 -5.309 22.009 1.00 77.44 92 VAL A C 1
ATOM 675 O O . VAL A 1 92 ? -14.262 -5.285 23.046 1.00 77.44 92 VAL A O 1
ATOM 678 N N . GLN A 1 93 ? -12.918 -6.387 21.611 1.00 76.75 93 GLN A N 1
ATOM 679 C CA . GLN A 1 93 ? -12.896 -7.636 22.372 1.00 76.75 93 GLN A CA 1
ATOM 680 C C . GLN A 1 93 ? -12.273 -7.450 23.764 1.00 76.75 93 GLN A C 1
ATOM 682 O O . GLN A 1 93 ? -12.909 -7.794 24.754 1.00 76.75 93 GLN A O 1
ATOM 687 N N . GLU A 1 94 ? -11.083 -6.850 23.859 1.00 83.31 94 GLU A N 1
ATOM 688 C CA . GLU A 1 94 ? -10.394 -6.595 25.134 1.00 83.31 94 GLU A CA 1
ATOM 689 C C . GLU A 1 94 ? -11.240 -5.760 26.100 1.00 83.31 94 GLU A C 1
ATOM 691 O O . GLU A 1 94 ? -11.297 -6.046 27.297 1.00 83.31 94 GLU A O 1
ATOM 696 N N . LEU A 1 95 ? -11.896 -4.713 25.589 1.00 79.81 95 LEU A N 1
ATOM 697 C CA . LEU A 1 95 ? -12.776 -3.869 26.392 1.00 79.81 95 LEU A CA 1
ATOM 698 C C . LEU A 1 95 ? -14.025 -4.628 26.842 1.00 79.81 95 LEU A C 1
ATOM 700 O O . LEU A 1 95 ? -14.421 -4.493 27.997 1.00 79.81 95 LEU A O 1
ATOM 704 N N . GLY A 1 96 ? -14.617 -5.444 25.967 1.00 69.88 96 GLY A N 1
ATOM 705 C CA . GLY A 1 96 ? -15.752 -6.297 26.310 1.00 69.88 96 GLY A CA 1
ATOM 706 C C . GLY A 1 96 ? -15.408 -7.324 27.392 1.00 69.88 96 GLY A C 1
ATOM 707 O O . GLY A 1 96 ? -16.102 -7.413 28.402 1.00 69.88 96 GLY A O 1
ATOM 708 N N . GLU A 1 97 ? -14.309 -8.059 27.224 1.00 71.38 97 GLU A N 1
ATOM 709 C CA . GLU A 1 97 ? -13.830 -9.049 28.197 1.00 71.38 97 GLU A CA 1
ATOM 710 C C . GLU A 1 97 ? -13.462 -8.408 29.538 1.00 71.38 97 GLU A C 1
ATOM 712 O O . GLU A 1 97 ? -13.832 -8.923 30.595 1.00 71.38 97 GLU A O 1
ATOM 717 N N . GLY A 1 98 ? -12.774 -7.261 29.507 1.00 72.75 98 GLY A N 1
ATOM 718 C CA . GLY A 1 98 ? -12.467 -6.488 30.707 1.00 72.75 98 GLY A CA 1
ATOM 719 C C . GLY A 1 98 ? -13.735 -6.075 31.449 1.00 72.75 98 GLY A C 1
ATOM 720 O O . GLY A 1 98 ? -13.821 -6.244 32.659 1.00 72.75 98 GLY A O 1
ATOM 721 N N . PHE A 1 99 ? -14.756 -5.631 30.718 1.00 68.44 99 PHE A N 1
ATOM 722 C CA . PHE A 1 99 ? -16.028 -5.238 31.305 1.00 68.44 99 PHE A CA 1
ATOM 723 C C . PHE A 1 99 ? -16.770 -6.418 31.951 1.00 68.44 99 PHE A C 1
ATOM 725 O O . PHE A 1 99 ? -17.316 -6.258 33.036 1.00 68.44 99 PHE A O 1
ATOM 732 N N . VAL A 1 100 ? -16.761 -7.612 31.346 1.00 65.75 100 VAL A N 1
ATOM 733 C CA . VAL A 1 100 ? -17.338 -8.830 31.958 1.00 65.75 100 VAL A CA 1
ATOM 734 C C . VAL A 1 100 ? -16.611 -9.205 33.242 1.00 65.75 100 VAL A C 1
ATOM 736 O O . VAL A 1 100 ? -17.255 -9.425 34.262 1.00 65.75 100 VAL A O 1
ATOM 739 N N . ARG A 1 101 ? -15.276 -9.246 33.203 1.00 69.38 101 ARG A N 1
ATOM 740 C CA . ARG A 1 101 ? -14.454 -9.598 34.367 1.00 69.38 101 ARG A CA 1
ATOM 741 C C . ARG A 1 101 ? -14.656 -8.619 35.520 1.00 69.38 101 ARG A C 1
ATOM 743 O O . ARG A 1 101 ? -14.740 -9.025 36.672 1.00 69.38 101 ARG A O 1
ATOM 750 N N . ASP A 1 102 ? -14.747 -7.332 35.211 1.00 66.62 102 ASP A N 1
ATOM 751 C CA . ASP A 1 102 ? -14.873 -6.292 36.224 1.00 66.62 102 ASP A CA 1
ATOM 752 C C . ASP A 1 102 ? -16.295 -6.240 36.827 1.00 66.62 102 ASP A C 1
ATOM 754 O O . ASP A 1 102 ? -16.443 -5.783 37.959 1.00 66.62 102 ASP A O 1
ATOM 758 N N . ASN A 1 103 ? -17.328 -6.757 36.138 1.00 59.50 103 ASN A N 1
ATOM 759 C CA . ASN A 1 103 ? -18.690 -6.905 36.688 1.00 59.50 103 ASN A CA 1
ATOM 760 C C . ASN A 1 103 ? -18.786 -7.940 37.827 1.00 59.50 103 ASN A C 1
ATOM 762 O O . ASN A 1 103 ? -19.766 -7.931 38.564 1.00 59.50 103 ASN A O 1
ATOM 766 N N . GLU A 1 104 ? -17.769 -8.784 38.045 1.00 59.91 104 GLU A N 1
ATOM 767 C CA . GLU A 1 104 ? -17.691 -9.628 39.252 1.00 59.91 104 GLU A CA 1
ATOM 768 C C . GLU A 1 104 ? -17.463 -8.798 40.534 1.00 59.91 104 GLU A C 1
ATOM 770 O O . GLU A 1 104 ? -17.608 -9.300 41.650 1.00 59.91 104 GLU A O 1
ATOM 775 N N . SER A 1 105 ? -17.101 -7.521 40.384 1.00 61.22 105 SER A N 1
ATOM 776 C CA . SER A 1 105 ? -16.894 -6.558 41.465 1.00 61.22 105 SER A CA 1
ATOM 777 C C . SER A 1 105 ? -17.994 -5.495 41.470 1.00 61.22 105 SER A C 1
ATOM 779 O O . SER A 1 105 ? -18.556 -5.150 40.435 1.00 61.22 105 SER A O 1
ATOM 781 N N . ASP A 1 106 ? -18.276 -4.911 42.636 1.00 67.12 106 ASP A N 1
ATOM 782 C CA . ASP A 1 106 ? -19.287 -3.858 42.777 1.00 67.12 106 ASP A CA 1
ATOM 783 C C . ASP A 1 106 ? -18.773 -2.531 42.166 1.00 67.12 106 ASP A C 1
ATOM 785 O O . ASP A 1 106 ? -18.200 -1.668 42.838 1.00 67.12 106 ASP A O 1
ATOM 789 N N . LEU A 1 107 ? -18.878 -2.402 40.839 1.00 70.50 107 LEU A N 1
ATOM 790 C CA . LEU A 1 107 ? -18.326 -1.278 40.079 1.00 70.50 107 LEU A CA 1
ATOM 791 C C . LEU A 1 107 ? -19.097 0.013 40.331 1.00 70.50 107 LEU A C 1
ATOM 793 O O . LEU A 1 107 ? -20.327 0.058 40.277 1.00 70.50 107 LEU A O 1
ATOM 797 N N . SER A 1 108 ? -18.388 1.129 40.501 1.00 79.69 108 SER A N 1
ATOM 798 C CA . SER A 1 108 ? -19.050 2.430 40.611 1.00 79.69 108 SER A CA 1
ATOM 799 C C . SER A 1 108 ? -19.845 2.768 39.328 1.00 79.69 108 SER A C 1
ATOM 801 O O . SER A 1 108 ? -19.446 2.385 38.222 1.00 79.69 108 SER A O 1
ATOM 803 N N . PRO A 1 109 ? -20.960 3.521 39.423 1.00 77.38 109 PRO A N 1
ATOM 804 C CA . PRO A 1 109 ? -21.688 4.005 38.246 1.00 77.38 109 PRO A CA 1
ATOM 805 C C . PRO A 1 109 ? -20.818 4.795 37.253 1.00 77.38 109 PRO A C 1
ATOM 807 O O . PRO A 1 109 ? -21.090 4.787 36.052 1.00 77.38 109 PRO A O 1
ATOM 810 N N . GLU A 1 110 ? -19.779 5.478 37.740 1.00 81.12 110 GLU A N 1
ATOM 811 C CA . GLU A 1 110 ? -18.841 6.240 36.911 1.00 81.12 110 GLU A CA 1
ATOM 812 C C . GLU A 1 110 ? -17.927 5.316 36.102 1.00 81.12 110 GLU A C 1
ATOM 814 O O . GLU A 1 110 ? -17.757 5.528 34.902 1.00 81.12 110 GLU A O 1
ATOM 819 N N . THR A 1 111 ? -17.421 4.245 36.719 1.00 78.12 111 THR A N 1
ATOM 820 C CA . THR A 1 111 ? -16.596 3.223 36.055 1.00 78.12 111 THR A CA 1
ATOM 821 C C . THR A 1 111 ? -17.376 2.517 34.947 1.00 78.12 111 THR A C 1
ATOM 823 O O . THR A 1 111 ? -16.871 2.353 33.840 1.00 78.12 111 THR A O 1
ATOM 826 N N . ILE A 1 112 ? -18.644 2.184 35.206 1.00 75.31 112 ILE A N 1
ATOM 827 C CA . ILE A 1 112 ? -19.543 1.584 34.211 1.00 75.31 112 ILE A CA 1
ATOM 828 C C . ILE A 1 112 ? -19.752 2.527 33.022 1.00 75.31 112 ILE A C 1
ATOM 830 O O . ILE A 1 112 ? -19.686 2.102 31.869 1.00 75.31 112 ILE A O 1
ATOM 834 N N . ARG A 1 113 ? -19.996 3.817 33.285 1.00 80.69 113 ARG A N 1
ATOM 835 C CA . ARG A 1 113 ? -20.186 4.819 32.228 1.00 80.69 113 ARG A CA 1
ATOM 836 C C . ARG A 1 113 ? -18.918 5.008 31.397 1.00 80.69 113 ARG A C 1
ATOM 838 O O . ARG A 1 113 ? -19.006 5.064 30.177 1.00 80.69 113 ARG A O 1
ATOM 845 N N . ALA A 1 114 ? -17.757 5.069 32.046 1.00 82.50 114 ALA A N 1
ATOM 846 C CA . ALA A 1 114 ? -16.471 5.167 31.366 1.00 82.50 114 ALA A CA 1
ATOM 847 C C . ALA A 1 114 ? -16.198 3.938 30.483 1.00 82.50 114 ALA A C 1
ATOM 849 O O . ALA A 1 114 ? -15.788 4.099 29.336 1.00 82.50 114 ALA A O 1
ATOM 850 N N . GLY A 1 115 ? -16.490 2.729 30.977 1.00 77.25 115 GLY A N 1
ATOM 851 C CA . GLY A 1 115 ? -16.364 1.489 30.207 1.00 77.25 115 GLY A CA 1
ATOM 852 C C . GLY A 1 115 ? -17.279 1.453 28.981 1.00 77.25 115 GLY A C 1
ATOM 853 O O . GLY A 1 115 ? -16.822 1.118 27.891 1.00 77.25 115 GLY A O 1
ATOM 854 N N . LYS A 1 116 ? -18.543 1.878 29.127 1.00 77.75 116 LYS A N 1
ATOM 855 C CA . LYS A 1 116 ? -19.485 1.996 28.000 1.00 77.75 116 LYS A CA 1
ATOM 856 C C . LYS A 1 116 ? -18.997 2.984 26.942 1.00 77.75 116 LYS A C 1
ATOM 858 O O . LYS A 1 116 ? -18.933 2.620 25.777 1.00 77.75 116 LYS A O 1
ATOM 863 N N . ASN A 1 117 ? -18.578 4.181 27.353 1.00 85.31 117 ASN A N 1
ATOM 864 C CA . ASN A 1 117 ? -18.048 5.176 26.419 1.00 85.31 117 ASN A CA 1
ATOM 865 C C . ASN A 1 117 ? -16.801 4.653 25.686 1.00 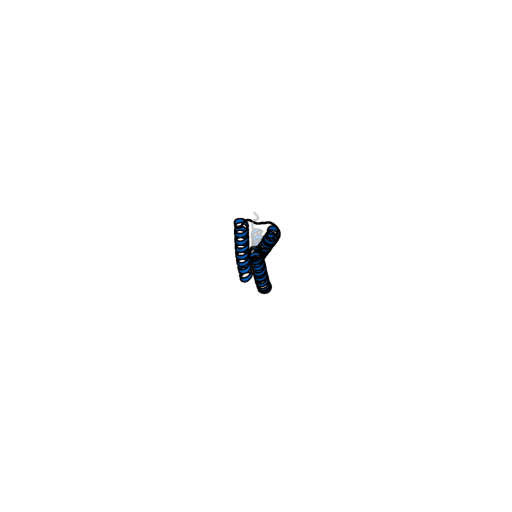85.31 117 ASN A C 1
ATOM 867 O O . ASN A 1 117 ? -16.693 4.809 24.477 1.00 85.31 117 ASN A O 1
ATOM 871 N N . ALA A 1 118 ? -15.888 3.979 26.394 1.00 84.31 118 ALA A N 1
ATOM 872 C CA . ALA A 1 118 ? -14.695 3.399 25.781 1.00 84.31 118 ALA A CA 1
ATOM 873 C C . ALA A 1 118 ? -15.031 2.297 24.761 1.00 84.31 118 ALA A C 1
ATOM 875 O O . ALA A 1 118 ? -14.364 2.182 23.732 1.00 84.31 118 ALA A O 1
ATOM 876 N N . LEU A 1 119 ? -16.054 1.486 25.042 1.00 79.94 119 LEU A N 1
ATOM 877 C CA . LEU A 1 119 ? -16.540 0.455 24.129 1.00 79.94 119 LEU A CA 1
ATOM 878 C C . LEU A 1 119 ? -17.216 1.066 22.893 1.00 79.94 119 LEU A C 1
ATOM 880 O O . LEU A 1 119 ? -16.945 0.621 21.779 1.00 79.94 119 LEU A O 1
ATOM 884 N N . ASP A 1 120 ? -18.028 2.108 23.073 1.00 83.56 120 ASP A N 1
ATOM 885 C CA . ASP A 1 120 ? -18.649 2.854 21.974 1.00 83.56 120 ASP A CA 1
ATOM 886 C C . ASP A 1 120 ? -17.584 3.502 21.072 1.00 83.56 120 ASP A C 1
ATOM 888 O O . ASP A 1 120 ? -17.633 3.349 19.849 1.00 83.56 120 ASP A O 1
ATOM 892 N N . ASP A 1 121 ? -16.564 4.137 21.655 1.00 86.75 121 ASP A N 1
ATOM 893 C CA . ASP A 1 121 ? -15.437 4.722 20.917 1.00 86.75 121 ASP A CA 1
ATOM 894 C C . ASP A 1 121 ? -14.653 3.658 20.125 1.00 86.75 121 ASP A C 1
ATOM 896 O O . ASP A 1 121 ? -14.250 3.878 18.974 1.00 86.75 121 ASP A O 1
ATOM 900 N N . ALA A 1 122 ? -14.459 2.472 20.711 1.00 83.81 122 ALA A N 1
ATOM 901 C CA . ALA A 1 122 ? -13.811 1.350 20.038 1.00 83.81 122 ALA A CA 1
ATOM 902 C C . ALA A 1 122 ? -14.660 0.808 18.875 1.00 83.81 122 ALA A C 1
ATOM 904 O O . ALA A 1 122 ? -14.117 0.514 17.809 1.00 83.81 122 ALA A O 1
ATOM 905 N N . LEU A 1 123 ? -15.987 0.740 19.029 1.00 82.31 123 LEU A N 1
ATOM 906 C CA . LEU A 1 123 ? -16.910 0.341 17.961 1.00 82.31 123 LEU A CA 1
ATOM 907 C C . LEU A 1 123 ? -16.958 1.363 16.817 1.00 82.31 123 LEU A C 1
ATOM 909 O O . LEU A 1 123 ? -17.008 0.970 15.650 1.00 82.31 123 LEU A O 1
ATOM 913 N N . VAL A 1 124 ? -16.908 2.663 17.123 1.00 89.31 124 VAL A N 1
ATOM 914 C CA . VAL A 1 124 ? -16.783 3.728 16.111 1.00 89.31 124 VAL A CA 1
ATOM 915 C C . VAL A 1 124 ? -15.473 3.576 15.339 1.00 89.31 124 VAL A C 1
ATOM 917 O O . VAL A 1 124 ? -15.470 3.638 14.110 1.00 89.31 124 VAL A O 1
ATOM 920 N N . SER A 1 125 ? -14.372 3.315 16.046 1.00 87.56 125 SER A N 1
ATOM 921 C CA . SER A 1 125 ? -13.057 3.102 15.432 1.00 87.56 125 SER A CA 1
ATOM 922 C C . SER A 1 125 ? -13.029 1.855 14.540 1.00 87.56 125 SER A C 1
ATOM 924 O O . SER A 1 125 ? -12.476 1.894 13.442 1.00 87.56 125 SER A O 1
ATOM 926 N N . LEU A 1 126 ? -13.678 0.768 14.970 1.00 85.25 126 LEU A N 1
ATOM 927 C CA . LEU A 1 126 ? -13.830 -0.457 14.183 1.00 85.25 126 LEU A CA 1
ATOM 928 C C . LEU A 1 126 ? -14.633 -0.215 12.899 1.00 85.25 126 LEU A C 1
ATOM 930 O O . LEU A 1 126 ? -14.195 -0.617 11.824 1.00 85.25 126 LEU A O 1
ATOM 934 N N . LYS A 1 127 ? -15.760 0.502 12.990 1.00 88.06 127 LYS A N 1
ATOM 935 C CA . L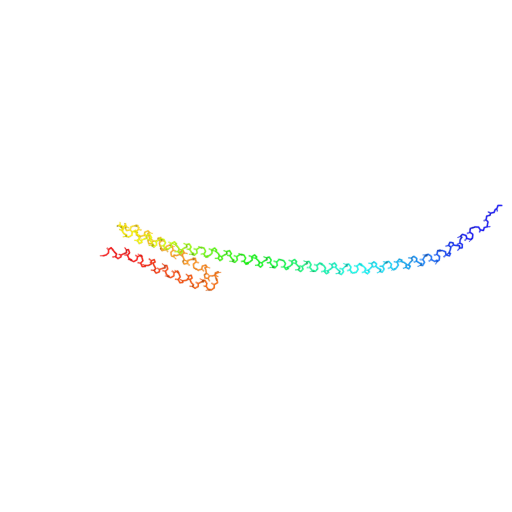YS A 1 127 ? -16.569 0.902 11.826 1.00 88.06 127 LYS A CA 1
ATOM 936 C C . LYS A 1 127 ? -15.786 1.773 10.846 1.00 88.06 127 LYS A C 1
ATOM 938 O O . LYS A 1 127 ? -15.861 1.557 9.642 1.00 88.06 127 LYS A O 1
ATOM 943 N N . ALA A 1 128 ? -15.002 2.727 11.344 1.00 86.75 128 ALA A N 1
ATOM 944 C CA . ALA A 1 128 ? -14.153 3.550 10.487 1.00 86.75 128 ALA A CA 1
ATOM 945 C C . ALA A 1 128 ? -13.110 2.699 9.740 1.00 86.75 128 ALA A C 1
ATOM 947 O O . ALA A 1 128 ? -12.917 2.876 8.538 1.00 86.75 128 ALA A O 1
ATOM 948 N N . ALA A 1 129 ? -12.483 1.736 10.424 1.00 85.88 129 ALA A N 1
ATOM 949 C CA . ALA A 1 129 ? -11.539 0.812 9.799 1.00 85.88 129 ALA A CA 1
ATOM 950 C C . ALA A 1 129 ? -12.219 -0.135 8.788 1.00 85.88 129 ALA A C 1
ATOM 952 O O . ALA A 1 129 ? -11.651 -0.400 7.729 1.00 85.88 129 ALA A O 1
ATOM 953 N N . GLN A 1 130 ? -13.449 -0.588 9.062 1.00 82.69 130 GLN A N 1
ATOM 954 C CA . GLN A 1 130 ? -14.269 -1.358 8.117 1.00 82.69 130 GLN A CA 1
ATOM 955 C C . GLN A 1 130 ? -14.514 -0.567 6.828 1.00 82.69 130 GLN A C 1
ATOM 957 O O . GLN A 1 130 ? -14.283 -1.099 5.748 1.00 82.69 130 GLN A O 1
ATOM 962 N N . THR A 1 131 ? -14.923 0.704 6.919 1.00 85.75 131 THR A N 1
ATOM 963 C CA . THR A 1 131 ? -15.159 1.543 5.733 1.00 85.75 131 THR A CA 1
ATOM 964 C C . THR A 1 131 ? -13.906 1.664 4.865 1.00 85.75 131 THR A C 1
ATOM 966 O O . THR A 1 131 ? -14.000 1.635 3.643 1.00 85.75 131 THR A O 1
ATOM 969 N N . VAL A 1 132 ? -12.714 1.749 5.465 1.00 85.62 132 VAL A N 1
ATOM 970 C CA . VAL A 1 132 ? -11.458 1.761 4.694 1.00 85.62 132 VAL A CA 1
ATOM 971 C C . VAL A 1 132 ? -11.248 0.436 3.950 1.00 85.62 132 VAL A C 1
ATOM 973 O O . VAL A 1 132 ? -10.839 0.451 2.791 1.00 85.62 132 VAL A O 1
ATOM 976 N N . ILE A 1 133 ? -11.566 -0.707 4.567 1.00 83.50 133 ILE A N 1
ATOM 977 C CA . ILE A 1 133 ? -11.509 -2.017 3.896 1.00 83.50 133 ILE A CA 1
ATOM 978 C C . ILE A 1 133 ? -12.546 -2.124 2.776 1.00 83.50 133 ILE A C 1
ATOM 980 O O . ILE A 1 133 ? -12.230 -2.670 1.728 1.00 83.50 133 ILE A O 1
ATOM 984 N N . GLU A 1 134 ? -13.756 -1.603 2.953 1.00 81.50 134 GLU A N 1
ATOM 985 C CA . GLU A 1 134 ? -14.783 -1.621 1.900 1.00 81.50 134 GLU A CA 1
ATOM 986 C C . GLU A 1 134 ? -14.398 -0.773 0.680 1.00 81.50 134 GLU A C 1
ATOM 988 O O . GLU A 1 134 ? -14.809 -1.080 -0.435 1.00 81.50 134 GLU A O 1
ATOM 993 N N . LEU A 1 135 ? -13.604 0.284 0.878 1.00 81.44 135 LEU A N 1
ATOM 994 C CA . LEU A 1 135 ? -13.145 1.160 -0.201 1.00 81.44 135 LEU A CA 1
ATOM 995 C C . LEU A 1 135 ? -11.890 0.632 -0.915 1.00 81.44 135 LEU A C 1
ATOM 997 O O . LEU A 1 135 ? -11.772 0.776 -2.129 1.00 81.44 135 LEU A O 1
ATOM 1001 N N . GLU A 1 136 ? -10.945 0.051 -0.170 1.00 78.88 136 GLU A N 1
ATOM 1002 C CA . GLU A 1 136 ? -9.594 -0.275 -0.669 1.00 78.88 136 GLU A CA 1
ATOM 1003 C C . GLU A 1 136 ? -9.304 -1.788 -0.738 1.00 78.88 136 GLU A C 1
ATOM 1005 O O . GLU A 1 136 ? -8.344 -2.246 -1.381 1.00 78.88 136 GLU A O 1
ATOM 1010 N N . GLY A 1 137 ? -10.110 -2.579 -0.035 1.00 71.19 137 GLY A N 1
ATOM 1011 C CA . GLY A 1 137 ? -10.020 -4.028 0.024 1.00 71.19 137 GLY A CA 1
ATOM 1012 C C . GLY A 1 137 ? -10.665 -4.693 -1.196 1.00 71.19 137 GLY A C 1
ATOM 1013 O O . GLY A 1 137 ? -11.540 -4.126 -1.842 1.00 71.19 137 GLY A O 1
ATOM 1014 N N . PRO A 1 138 ? -10.222 -5.904 -1.556 1.00 73.62 138 PRO A N 1
ATOM 1015 C CA . PRO A 1 138 ? -10.941 -6.729 -2.508 1.00 73.62 138 PRO A CA 1
ATOM 1016 C C . PRO A 1 138 ? -12.286 -7.192 -1.912 1.00 73.62 138 PRO A C 1
ATOM 1018 O O . PRO A 1 138 ? -12.419 -7.364 -0.695 1.00 73.62 138 PRO A O 1
ATOM 1021 N N . ASP A 1 139 ? -13.290 -7.372 -2.778 1.00 72.12 139 ASP A N 1
ATOM 1022 C CA . ASP A 1 139 ? -14.688 -7.643 -2.390 1.00 72.12 139 ASP A CA 1
ATOM 1023 C C . ASP A 1 139 ? -14.839 -8.873 -1.472 1.00 72.12 139 ASP A C 1
ATOM 1025 O O . ASP A 1 139 ? -15.732 -8.934 -0.625 1.00 72.12 139 ASP A O 1
ATOM 1029 N N . ASP A 1 140 ? -13.938 -9.848 -1.613 1.00 71.81 140 ASP A N 1
ATOM 1030 C CA . ASP A 1 140 ? -13.880 -11.075 -0.817 1.00 71.81 140 ASP A CA 1
ATOM 1031 C C . ASP A 1 140 ? -13.441 -10.851 0.640 1.00 71.81 140 ASP A C 1
ATOM 1033 O O . ASP A 1 140 ? -13.720 -11.696 1.489 1.00 71.81 140 ASP A O 1
ATOM 1037 N N . VAL A 1 141 ? -12.806 -9.716 0.953 1.00 70.25 141 VAL A N 1
ATOM 1038 C CA . VAL A 1 141 ? -12.395 -9.324 2.313 1.00 70.25 141 VAL A CA 1
ATOM 1039 C C . VAL A 1 141 ? -13.356 -8.304 2.933 1.00 70.25 141 VAL A C 1
ATOM 1041 O O . VAL A 1 141 ? -13.582 -8.335 4.145 1.00 70.25 141 VAL A O 1
ATOM 1044 N N . ALA A 1 142 ? -13.980 -7.451 2.118 1.00 72.62 142 ALA A N 1
ATOM 1045 C CA . ALA A 1 142 ? -14.953 -6.460 2.579 1.00 72.62 142 ALA A CA 1
ATOM 1046 C C . ALA A 1 142 ? -16.182 -7.102 3.250 1.00 72.62 142 ALA A C 1
ATOM 1048 O O . ALA A 1 142 ? -16.568 -6.708 4.353 1.00 72.62 142 ALA A O 1
ATOM 1049 N N . ALA A 1 143 ? -16.758 -8.145 2.641 1.00 69.44 143 ALA A N 1
ATOM 1050 C CA . ALA A 1 143 ? -17.935 -8.818 3.195 1.00 69.44 143 ALA A CA 1
ATOM 1051 C C . ALA A 1 143 ? -17.674 -9.503 4.563 1.00 69.44 143 ALA A C 1
ATOM 1053 O O . ALA A 1 143 ? -18.467 -9.306 5.489 1.00 69.44 143 ALA A O 1
ATOM 1054 N N . PRO A 1 144 ? -16.568 -10.250 4.765 1.00 72.69 144 PRO A N 1
ATOM 1055 C CA . PRO A 1 144 ? -16.187 -10.742 6.091 1.00 72.69 144 PRO A CA 1
ATOM 1056 C C . PRO A 1 144 ? -15.943 -9.640 7.132 1.00 72.69 144 PRO A C 1
ATOM 1058 O O . PRO A 1 144 ? -16.330 -9.811 8.288 1.00 72.69 144 PRO A O 1
ATOM 1061 N N . ALA A 1 145 ? -15.333 -8.513 6.746 1.00 68.31 145 ALA A N 1
ATOM 1062 C CA . ALA A 1 145 ? -15.076 -7.397 7.660 1.00 68.31 145 ALA A CA 1
ATOM 1063 C C . ALA A 1 145 ? -16.379 -6.770 8.190 1.00 68.31 145 ALA A C 1
ATOM 1065 O O . ALA A 1 145 ? -16.483 -6.475 9.386 1.00 68.31 145 ALA A O 1
ATOM 1066 N N . ALA A 1 146 ? -17.400 -6.645 7.336 1.00 74.69 146 ALA A N 1
ATOM 1067 C CA . ALA A 1 146 ? -18.739 -6.235 7.754 1.00 74.69 146 ALA A CA 1
ATOM 1068 C C . ALA A 1 146 ? -19.342 -7.221 8.770 1.00 74.69 146 ALA A C 1
ATOM 1070 O O . ALA A 1 146 ? -19.754 -6.815 9.856 1.00 74.69 146 ALA A O 1
ATOM 1071 N N . GLY A 1 147 ? -19.282 -8.528 8.487 1.00 69.81 147 GLY A N 1
ATOM 1072 C CA . GLY A 1 147 ? -19.779 -9.559 9.407 1.00 69.81 147 GLY A CA 1
ATOM 1073 C C . GLY A 1 147 ? -19.075 -9.561 10.772 1.00 69.81 147 GLY A C 1
ATOM 1074 O O . GLY A 1 147 ? -19.723 -9.707 11.808 1.00 69.81 147 GLY A O 1
ATOM 1075 N N . MET A 1 148 ? -17.755 -9.350 10.801 1.00 72.75 148 MET A N 1
ATOM 1076 C CA . MET A 1 148 ? -16.994 -9.219 12.052 1.00 72.75 148 MET A CA 1
ATOM 1077 C C . MET A 1 148 ? -17.377 -7.960 12.836 1.00 72.75 148 MET A C 1
ATOM 1079 O O . MET A 1 148 ? -17.469 -8.002 14.062 1.00 72.75 148 MET A O 1
ATOM 1083 N N . THR A 1 149 ? -17.633 -6.852 12.143 1.00 74.25 149 THR A N 1
ATOM 1084 C CA . THR A 1 149 ? -18.042 -5.591 12.775 1.00 74.25 149 THR A CA 1
ATOM 1085 C C . THR A 1 149 ? -19.442 -5.689 13.377 1.00 74.25 149 THR A C 1
ATOM 1087 O O . THR A 1 149 ? -19.673 -5.193 14.483 1.00 74.25 149 THR A O 1
ATOM 1090 N N . ASP A 1 150 ? -20.359 -6.384 12.705 1.00 73.50 150 ASP A N 1
ATOM 1091 C CA . ASP A 1 150 ? -21.697 -6.673 13.225 1.00 73.50 150 ASP A CA 1
ATOM 1092 C C . ASP A 1 150 ? -21.639 -7.589 14.454 1.00 73.50 150 ASP A C 1
ATOM 1094 O O . ASP A 1 150 ? -22.301 -7.327 15.462 1.00 73.50 150 ASP A O 1
ATOM 1098 N N . ALA A 1 151 ? -20.795 -8.626 14.421 1.00 69.38 151 ALA A N 1
ATOM 1099 C CA . ALA A 1 151 ? -20.577 -9.504 15.568 1.00 69.38 151 ALA A CA 1
ATOM 1100 C C . ALA A 1 151 ? -19.993 -8.741 16.771 1.00 69.38 151 ALA A C 1
ATOM 1102 O O . ALA A 1 151 ? -20.478 -8.892 17.894 1.00 69.38 151 ALA A O 1
ATOM 1103 N N . ALA A 1 152 ? -19.004 -7.874 16.540 1.00 67.31 152 ALA A N 1
ATOM 1104 C CA . ALA A 1 152 ? -18.395 -7.042 17.573 1.00 67.31 152 ALA A CA 1
ATOM 1105 C C . ALA A 1 152 ? -19.401 -6.054 18.194 1.00 67.31 152 ALA A C 1
ATOM 1107 O O . ALA A 1 152 ? -19.439 -5.900 19.415 1.00 67.31 152 ALA A O 1
ATOM 1108 N N . GLN A 1 153 ? -20.272 -5.444 17.381 1.00 70.88 153 GLN A N 1
ATOM 1109 C CA . GLN A 1 153 ? -21.374 -4.607 17.875 1.00 70.88 153 GLN A CA 1
ATOM 1110 C C . GLN A 1 153 ? -22.370 -5.400 18.718 1.00 70.88 153 GLN A C 1
ATOM 1112 O O . GLN A 1 153 ? -22.775 -4.935 19.782 1.00 70.88 153 GLN A O 1
ATOM 1117 N N . MET A 1 154 ? -22.755 -6.595 18.266 1.00 68.50 154 MET A N 1
ATOM 1118 C CA . MET A 1 154 ? -23.674 -7.461 19.003 1.00 68.50 154 MET A CA 1
ATOM 1119 C C . MET A 1 154 ? -23.103 -7.871 20.359 1.00 68.50 154 MET A C 1
ATOM 1121 O O . MET A 1 154 ? -23.811 -7.794 21.363 1.00 68.50 154 MET A O 1
ATOM 1125 N N . ILE A 1 155 ? -21.826 -8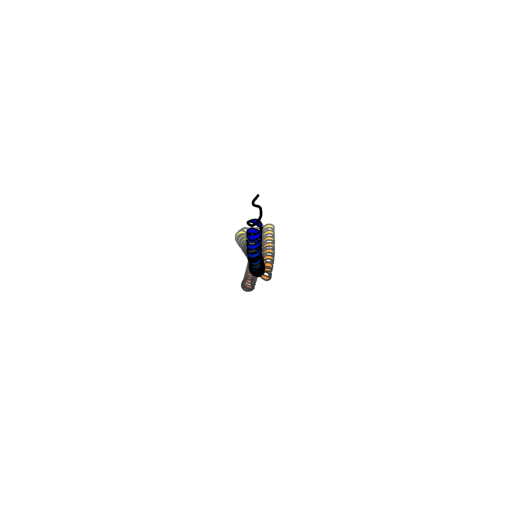.257 20.411 1.00 66.12 155 ILE A N 1
ATOM 1126 C CA . ILE A 1 155 ? -21.135 -8.580 21.663 1.00 66.12 155 ILE A CA 1
ATOM 1127 C C . ILE A 1 155 ? -21.100 -7.346 22.566 1.00 66.12 155 ILE A C 1
ATOM 1129 O O . ILE A 1 155 ? -21.563 -7.415 23.703 1.00 66.12 155 ILE A O 1
ATOM 1133 N N . GLY A 1 156 ? -20.648 -6.197 22.056 1.00 61.94 156 GLY A N 1
ATOM 1134 C CA . GLY A 1 156 ? -20.572 -4.972 22.851 1.00 61.94 156 GLY A CA 1
ATOM 1135 C C . GLY A 1 156 ? -21.927 -4.539 23.424 1.00 61.94 156 GLY A C 1
ATOM 1136 O O . GLY A 1 156 ? -22.029 -4.196 24.603 1.00 61.94 156 GLY A O 1
ATOM 1137 N N . TYR A 1 157 ? -22.994 -4.653 22.630 1.00 67.25 157 TYR A N 1
ATOM 1138 C CA . TYR A 1 157 ? -24.360 -4.373 23.068 1.00 67.25 157 TYR A CA 1
ATOM 1139 C C . TYR A 1 157 ? -24.831 -5.324 24.179 1.00 67.25 157 TYR A C 1
ATOM 1141 O O . TYR A 1 157 ? -25.378 -4.867 25.185 1.00 67.25 157 TYR A O 1
ATOM 1149 N N . GLN A 1 158 ? -24.620 -6.637 24.027 1.00 66.00 158 GLN A N 1
ATOM 1150 C CA . GLN A 1 158 ? -25.048 -7.623 25.027 1.00 66.00 158 GLN A CA 1
ATOM 1151 C C . GLN A 1 158 ? -24.300 -7.454 26.353 1.00 66.00 158 GLN A C 1
ATOM 1153 O O . GLN A 1 158 ? -24.928 -7.465 27.412 1.00 66.00 158 GLN A O 1
ATOM 1158 N N . LEU A 1 159 ? -22.990 -7.209 26.295 1.00 63.28 159 LEU A N 1
ATOM 1159 C CA . LEU A 1 159 ? -22.162 -6.982 27.481 1.00 63.28 159 LEU A CA 1
ATOM 1160 C C . LEU A 1 159 ? -22.533 -5.676 28.197 1.00 63.28 159 LEU A C 1
ATOM 1162 O O . LEU A 1 159 ? -22.685 -5.648 29.419 1.00 63.28 159 LEU A O 1
ATOM 1166 N N . GLY A 1 160 ? -22.789 -4.603 27.443 1.00 60.56 160 GLY A N 1
ATOM 1167 C CA . GLY A 1 160 ? -23.292 -3.346 28.000 1.00 60.56 160 GLY A CA 1
ATOM 1168 C C . GLY A 1 160 ? -24.678 -3.483 28.645 1.00 60.56 160 GLY A C 1
ATOM 1169 O O . GLY A 1 160 ? -24.983 -2.788 29.624 1.00 60.56 160 GLY A O 1
ATOM 1170 N N . LYS A 1 161 ? -25.518 -4.384 28.119 1.00 65.00 161 LYS A N 1
ATOM 1171 C CA . LYS A 1 161 ? -26.857 -4.672 28.640 1.00 65.00 161 LYS A CA 1
ATOM 1172 C C . LYS A 1 161 ? -26.799 -5.506 29.923 1.00 65.00 161 LYS A C 1
ATOM 1174 O O . LYS A 1 161 ? -27.432 -5.098 30.893 1.00 65.00 161 LYS A O 1
ATOM 1179 N N . GLN A 1 162 ? -26.020 -6.590 29.975 1.00 61.19 162 GLN A N 1
ATOM 1180 C CA . GLN A 1 162 ? -25.876 -7.437 31.174 1.00 61.19 162 GLN A CA 1
ATOM 1181 C C . GLN A 1 162 ? -25.470 -6.633 32.419 1.00 61.19 162 GLN A C 1
ATOM 1183 O O . GLN A 1 162 ? -26.175 -6.688 33.423 1.00 61.19 162 GLN A O 1
ATOM 1188 N N . ALA A 1 163 ? -24.473 -5.753 32.302 1.00 55.22 163 ALA A N 1
ATOM 1189 C CA . ALA A 1 163 ? -24.044 -4.874 33.398 1.00 55.22 163 ALA A CA 1
ATOM 1190 C C . ALA A 1 163 ? -25.125 -3.897 33.904 1.00 55.22 163 ALA A C 1
ATOM 1192 O O . ALA A 1 163 ? -25.005 -3.304 34.973 1.00 55.22 163 ALA A O 1
ATOM 1193 N N . THR A 1 164 ? -26.175 -3.659 33.110 1.00 56.78 164 THR A N 1
ATOM 1194 C CA . THR A 1 164 ? -27.289 -2.779 33.493 1.00 56.78 164 THR A CA 1
ATOM 1195 C C . THR A 1 164 ? -28.401 -3.556 34.206 1.00 56.78 164 THR A C 1
ATOM 1197 O O . THR A 1 164 ? -29.078 -2.983 35.054 1.00 56.78 164 THR A O 1
ATOM 1200 N N . TYR A 1 165 ? -28.592 -4.842 33.877 1.00 53.31 165 TYR A N 1
ATOM 1201 C CA . TYR A 1 165 ? -29.656 -5.682 34.443 1.00 53.31 165 TYR A CA 1
ATOM 1202 C C . TYR A 1 165 ? -29.281 -6.344 35.772 1.00 53.31 165 TYR A C 1
ATOM 1204 O O . TYR A 1 165 ? -30.173 -6.535 36.585 1.00 53.31 165 TYR A O 1
ATOM 1212 N N . GLU A 1 166 ? -28.003 -6.623 36.049 1.00 50.34 166 GLU A N 1
ATOM 1213 C CA . GLU A 1 166 ? -27.571 -7.165 37.357 1.00 50.34 166 GLU A CA 1
ATOM 1214 C C . GLU A 1 166 ? -27.748 -6.177 38.529 1.00 50.34 166 GLU A C 1
ATOM 1216 O O . GLU A 1 166 ? -27.547 -6.531 39.687 1.00 50.34 166 GLU A O 1
ATOM 1221 N N . ARG A 1 167 ? -28.169 -4.938 38.242 1.00 47.03 167 ARG A N 1
ATOM 1222 C CA . ARG A 1 167 ? -28.437 -3.879 39.226 1.00 47.03 167 ARG A CA 1
ATOM 1223 C C . ARG A 1 167 ? -29.915 -3.576 39.493 1.00 47.03 167 ARG A C 1
ATOM 1225 O O . ARG A 1 167 ? -30.177 -2.742 40.361 1.00 47.03 167 ARG A O 1
ATOM 1232 N N . ALA A 1 168 ? -30.846 -4.165 38.740 1.00 45.72 168 ALA A N 1
ATOM 1233 C CA . ALA A 1 168 ? -32.292 -3.956 38.900 1.00 45.72 168 ALA A CA 1
ATOM 1234 C C . ALA A 1 168 ? -32.919 -5.070 39.744 1.00 45.72 168 ALA A C 1
ATOM 1236 O O . ALA A 1 168 ? -33.760 -4.732 40.606 1.00 45.72 168 ALA A O 1
#